Protein AF-A0A450UVU2-F1 (afdb_monomer_lite)

Structure (mmCIF, N/CA/C/O backbone):
data_AF-A0A450UVU2-F1
#
_entry.id   AF-A0A450UVU2-F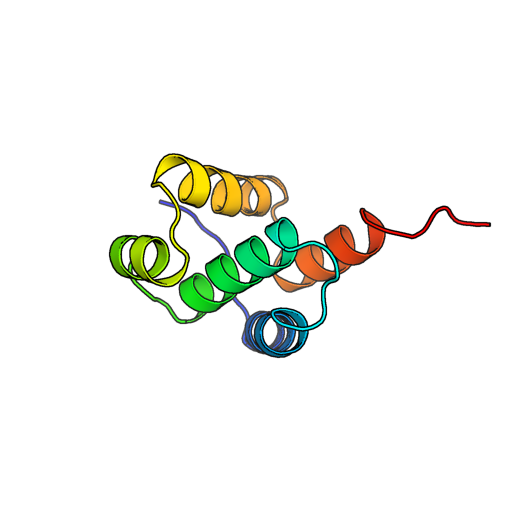1
#
loop_
_atom_site.group_PDB
_atom_site.id
_atom_site.type_symbol
_atom_site.label_atom_id
_atom_site.label_alt_id
_atom_site.label_comp_id
_atom_site.label_asym_id
_atom_site.label_entity_id
_atom_site.label_seq_id
_atom_site.pdbx_PDB_ins_code
_atom_site.Cartn_x
_atom_site.Cartn_y
_atom_site.Cartn_z
_atom_site.occupancy
_atom_site.B_iso_or_equiv
_atom_site.auth_seq_id
_atom_site.auth_comp_id
_atom_site.auth_asym_id
_atom_site.auth_atom_id
_atom_site.pdbx_PDB_model_num
ATOM 1 N N . MET A 1 1 ? -5.170 16.107 0.295 1.00 53.25 1 MET A N 1
ATOM 2 C CA . MET A 1 1 ? -5.393 15.530 -1.049 1.00 53.25 1 MET A CA 1
ATOM 3 C C . MET A 1 1 ? -4.023 15.175 -1.608 1.00 53.25 1 MET A C 1
ATOM 5 O O . MET A 1 1 ? -3.172 16.050 -1.637 1.00 53.25 1 MET A O 1
ATOM 9 N N . ILE A 1 2 ? -3.753 13.904 -1.898 1.00 63.78 2 ILE A N 1
ATOM 10 C CA . ILE A 1 2 ? -2.406 13.429 -2.253 1.00 63.78 2 ILE A CA 1
ATOM 11 C C . ILE A 1 2 ? -2.331 13.318 -3.781 1.00 63.78 2 ILE A C 1
ATOM 13 O O . ILE A 1 2 ? -3.223 12.720 -4.379 1.00 63.78 2 ILE A O 1
ATOM 17 N N . ARG A 1 3 ? -1.316 13.929 -4.403 1.00 65.19 3 ARG A N 1
ATOM 18 C CA . ARG A 1 3 ? -1.106 13.994 -5.859 1.00 65.19 3 ARG A CA 1
ATOM 19 C C . ARG A 1 3 ? -0.024 12.988 -6.260 1.00 65.19 3 ARG A C 1
ATOM 21 O O . ARG A 1 3 ? 1.084 13.375 -6.623 1.00 65.19 3 ARG A O 1
ATOM 28 N N . ILE A 1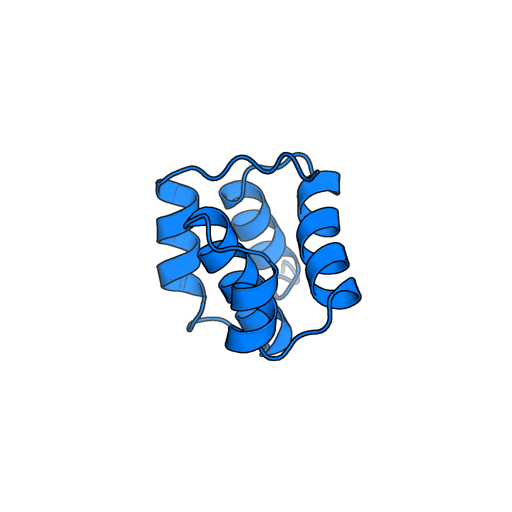 4 ? -0.339 11.700 -6.146 1.00 72.19 4 ILE A N 1
ATOM 29 C CA . ILE A 1 4 ? 0.519 10.630 -6.668 1.00 72.19 4 ILE A CA 1
ATOM 30 C C . ILE A 1 4 ? 0.044 10.306 -8.081 1.00 72.19 4 ILE A C 1
ATOM 32 O O . ILE A 1 4 ? -1.133 10.007 -8.280 1.00 72.19 4 ILE A O 1
ATOM 36 N N . ALA A 1 5 ? 0.958 10.360 -9.047 1.00 77.69 5 ALA A N 1
ATOM 37 C CA . ALA A 1 5 ? 0.701 9.882 -10.396 1.00 77.69 5 ALA A CA 1
ATOM 38 C C . ALA A 1 5 ? 0.858 8.355 -10.433 1.00 77.69 5 ALA A C 1
ATOM 40 O O . ALA A 1 5 ? 1.943 7.821 -10.181 1.00 77.69 5 ALA A O 1
ATOM 41 N N . PHE A 1 6 ? -0.234 7.660 -10.739 1.00 80.38 6 PHE A N 1
ATOM 42 C CA . PHE A 1 6 ? -0.239 6.222 -10.982 1.00 80.38 6 PHE A CA 1
ATOM 43 C C . PHE A 1 6 ? -0.239 5.993 -12.493 1.00 80.38 6 PHE A C 1
ATOM 45 O O . PHE A 1 6 ? -1.222 6.301 -13.162 1.00 80.38 6 PHE A O 1
ATOM 52 N N . THR A 1 7 ? 0.870 5.489 -13.034 1.00 83.38 7 THR A N 1
ATOM 53 C CA . THR A 1 7 ? 0.927 5.023 -14.427 1.00 83.38 7 THR A CA 1
ATOM 54 C C . THR A 1 7 ? 0.506 3.560 -14.498 1.00 83.38 7 THR A C 1
ATOM 56 O O . THR A 1 7 ? 0.577 2.841 -13.495 1.00 83.38 7 THR A O 1
ATOM 59 N N . ARG A 1 8 ? 0.080 3.102 -15.680 1.00 82.38 8 ARG A N 1
ATOM 60 C CA . ARG A 1 8 ? -0.340 1.710 -15.890 1.00 82.38 8 ARG A CA 1
ATOM 61 C C . ARG A 1 8 ? 0.791 0.740 -15.552 1.00 82.38 8 ARG A C 1
ATOM 63 O O . ARG A 1 8 ? 0.597 -0.180 -14.770 1.00 82.38 8 ARG A O 1
ATOM 70 N N . GLU A 1 9 ? 1.999 1.047 -16.010 1.00 81.81 9 GLU A N 1
ATOM 71 C CA . GLU A 1 9 ? 3.207 0.260 -15.760 1.00 81.81 9 GLU A CA 1
ATOM 72 C C . GLU A 1 9 ? 3.541 0.197 -14.263 1.00 81.81 9 GLU A C 1
ATOM 74 O O . GLU A 1 9 ? 3.996 -0.830 -13.761 1.00 81.81 9 GLU A O 1
ATOM 79 N N . GLY A 1 10 ? 3.300 1.292 -13.530 1.00 83.06 10 GLY A N 1
ATOM 80 C CA . GLY A 1 10 ? 3.486 1.344 -12.083 1.00 83.06 10 GLY A CA 1
ATOM 81 C C . GLY A 1 10 ? 2.489 0.460 -11.333 1.00 83.06 10 GLY A C 1
ATOM 82 O O . GLY A 1 10 ? 2.869 -0.204 -10.369 1.00 83.06 10 GLY A O 1
ATOM 83 N N . ILE A 1 11 ? 1.234 0.416 -11.787 1.00 85.12 11 ILE A N 1
ATOM 84 C CA . ILE A 1 11 ? 0.198 -0.465 -11.230 1.00 85.12 11 ILE A CA 1
ATOM 85 C C . ILE A 1 11 ? 0.539 -1.934 -11.521 1.00 85.12 11 ILE A C 1
ATOM 87 O O . ILE A 1 11 ? 0.538 -2.743 -10.595 1.00 85.12 11 ILE A O 1
ATOM 91 N N . ASP A 1 12 ? 0.935 -2.264 -12.751 1.00 86.12 12 ASP A N 1
ATOM 92 C CA . ASP A 1 12 ? 1.311 -3.629 -13.149 1.00 86.12 12 ASP A CA 1
ATOM 93 C C . ASP A 1 12 ? 2.576 -4.118 -12.417 1.00 86.12 12 ASP A C 1
ATOM 95 O O . ASP A 1 12 ? 2.750 -5.302 -12.111 1.00 86.12 12 ASP A O 1
ATOM 99 N N . ALA A 1 13 ? 3.508 -3.210 -12.114 1.00 83.88 13 ALA A N 1
ATOM 100 C CA . ALA A 1 13 ? 4.665 -3.517 -11.281 1.00 83.88 13 ALA A CA 1
ATOM 101 C C . ALA A 1 13 ? 4.265 -3.760 -9.815 1.00 83.88 13 ALA A C 1
ATOM 103 O O . ALA A 1 13 ? 4.765 -4.701 -9.196 1.00 83.88 13 ALA A O 1
ATOM 104 N N . LEU A 1 14 ? 3.348 -2.960 -9.260 1.00 84.81 14 LEU A N 1
ATOM 105 C CA . LEU A 1 14 ? 2.814 -3.181 -7.913 1.00 84.81 14 LEU A CA 1
ATOM 106 C C . LEU A 1 14 ? 2.083 -4.523 -7.801 1.00 84.81 14 LEU A C 1
ATOM 108 O O . LEU A 1 14 ? 2.293 -5.238 -6.822 1.00 84.81 14 LEU A O 1
ATOM 112 N N . GLU A 1 15 ? 1.291 -4.885 -8.810 1.00 86.62 15 GLU A N 1
ATOM 113 C CA . GLU A 1 15 ? 0.568 -6.156 -8.868 1.00 86.62 15 GLU A CA 1
ATOM 114 C C . GLU A 1 15 ? 1.503 -7.364 -8.793 1.00 86.62 15 GLU A C 1
ATOM 116 O O . GLU A 1 15 ? 1.259 -8.297 -8.026 1.00 86.62 15 GLU A O 1
ATOM 121 N N . ARG A 1 16 ? 2.593 -7.344 -9.566 1.00 84.31 16 ARG A N 1
ATOM 122 C CA . ARG A 1 16 ? 3.585 -8.428 -9.556 1.00 84.31 16 ARG A CA 1
ATOM 123 C C . ARG A 1 16 ? 4.345 -8.494 -8.240 1.00 84.31 16 ARG A C 1
ATOM 125 O O . ARG A 1 16 ? 4.716 -9.567 -7.778 1.00 84.31 16 ARG A O 1
ATOM 132 N N . GLU A 1 17 ? 4.613 -7.346 -7.633 1.00 79.94 17 GLU A N 1
ATOM 133 C CA . GLU A 1 17 ? 5.515 -7.276 -6.492 1.00 79.94 17 GLU A CA 1
ATOM 134 C C . GLU A 1 17 ? 4.827 -7.383 -5.125 1.00 79.94 17 GLU A C 1
ATOM 136 O O . GLU A 1 17 ? 5.521 -7.619 -4.132 1.00 79.94 17 GLU A O 1
ATOM 141 N N . ARG A 1 18 ? 3.497 -7.224 -5.035 1.00 80.44 18 ARG A N 1
ATOM 142 C CA . ARG A 1 18 ? 2.753 -7.290 -3.759 1.00 80.44 18 ARG A CA 1
ATOM 143 C C . ARG A 1 18 ? 2.965 -8.608 -3.005 1.00 80.44 18 ARG A C 1
ATOM 145 O O . ARG A 1 18 ? 2.997 -8.599 -1.778 1.00 80.44 18 ARG A O 1
ATOM 152 N N . TYR A 1 19 ? 3.215 -9.702 -3.727 1.00 79.12 19 TYR A N 1
ATOM 153 C CA . TYR A 1 19 ? 3.439 -11.034 -3.152 1.00 79.12 19 TYR A CA 1
ATOM 154 C C . TYR A 1 19 ? 4.919 -11.436 -3.042 1.00 79.12 19 TYR A C 1
ATOM 156 O O . TYR A 1 19 ? 5.257 -12.339 -2.283 1.00 79.12 19 TYR A O 1
ATOM 164 N N . ASN A 1 20 ? 5.825 -10.742 -3.736 1.00 78.00 20 ASN A N 1
ATOM 165 C CA . ASN A 1 20 ? 7.219 -11.182 -3.893 1.00 78.00 20 ASN A CA 1
ATOM 166 C C . ASN A 1 20 ? 8.189 -10.616 -2.843 1.00 78.00 20 ASN A C 1
ATOM 168 O O . ASN A 1 20 ? 9.388 -10.892 -2.884 1.00 78.00 20 ASN A O 1
ATOM 172 N N . HIS A 1 21 ? 7.710 -9.806 -1.897 1.00 71.12 21 HIS A N 1
ATOM 173 C CA . HIS A 1 21 ? 8.586 -9.134 -0.940 1.00 71.12 21 HIS A CA 1
ATOM 174 C C . HIS A 1 21 ? 8.686 -9.892 0.392 1.00 71.12 21 HIS A C 1
ATOM 176 O O . HIS A 1 21 ? 7.669 -10.197 0.995 1.00 71.12 21 HIS A O 1
ATOM 182 N N . ARG A 1 22 ? 9.896 -10.152 0.909 1.00 76.19 22 ARG A N 1
ATOM 183 C CA . ARG A 1 22 ? 10.086 -10.914 2.169 1.00 76.19 22 ARG A CA 1
ATOM 184 C C . ARG A 1 22 ? 9.553 -10.205 3.420 1.00 76.19 22 ARG A C 1
ATOM 186 O O . ARG A 1 22 ? 9.242 -10.860 4.407 1.00 76.19 22 ARG A O 1
ATOM 193 N N . ASN A 1 23 ? 9.485 -8.873 3.408 1.00 81.38 23 ASN A N 1
ATOM 194 C CA . ASN A 1 23 ? 9.038 -8.095 4.562 1.00 81.38 23 ASN A CA 1
ATOM 195 C C . ASN A 1 23 ? 7.519 -7.823 4.495 1.00 81.38 23 ASN A C 1
ATOM 197 O O . ASN A 1 23 ? 7.085 -7.078 3.608 1.00 81.38 23 ASN A O 1
ATOM 201 N N . PRO A 1 24 ? 6.719 -8.315 5.461 1.00 82.88 24 PRO A N 1
ATOM 202 C CA . PRO A 1 24 ? 5.262 -8.162 5.451 1.00 82.88 24 PRO A CA 1
ATOM 203 C C . PRO A 1 24 ? 4.805 -6.696 5.509 1.00 82.88 24 PRO A C 1
ATOM 205 O O . PRO A 1 24 ? 3.755 -6.346 4.972 1.00 82.88 24 PRO A O 1
ATOM 208 N N . LYS A 1 25 ? 5.599 -5.790 6.102 1.00 83.00 25 LYS A N 1
ATOM 209 C CA . LYS A 1 25 ? 5.280 -4.350 6.115 1.00 83.00 25 LYS A CA 1
ATOM 210 C C . LYS A 1 25 ? 5.411 -3.723 4.729 1.00 83.00 25 LYS A C 1
ATOM 212 O O . LYS A 1 25 ? 4.627 -2.844 4.379 1.00 83.00 25 LYS A O 1
ATOM 217 N N . ALA A 1 26 ? 6.396 -4.156 3.947 1.00 80.88 26 ALA A N 1
ATOM 218 C CA . ALA A 1 26 ? 6.597 -3.660 2.591 1.00 80.88 26 ALA A CA 1
ATOM 219 C C . ALA A 1 26 ? 5.623 -4.310 1.595 1.00 80.88 26 ALA A C 1
ATOM 221 O O . ALA A 1 26 ? 5.138 -3.604 0.716 1.00 80.88 26 ALA A O 1
ATOM 222 N N . GLN A 1 27 ? 5.232 -5.578 1.791 1.00 85.00 27 GLN A N 1
ATOM 223 C CA . GLN A 1 27 ? 4.093 -6.174 1.072 1.00 85.00 27 GLN A CA 1
ATOM 224 C C . GLN A 1 27 ? 2.815 -5.354 1.291 1.00 85.00 27 GLN A C 1
ATOM 226 O O . GLN A 1 27 ? 2.216 -4.866 0.337 1.00 85.00 27 GLN A O 1
ATOM 231 N N . ARG A 1 28 ? 2.453 -5.097 2.558 1.00 88.19 28 ARG A N 1
ATOM 232 C CA . ARG A 1 28 ? 1.255 -4.318 2.903 1.00 88.19 28 ARG A CA 1
ATOM 233 C C . ARG A 1 28 ? 1.298 -2.898 2.343 1.00 88.19 28 ARG A C 1
ATOM 235 O O . ARG A 1 28 ? 0.280 -2.379 1.900 1.00 88.19 28 ARG A O 1
ATOM 242 N N . ARG A 1 29 ? 2.473 -2.258 2.336 1.00 86.56 29 ARG A N 1
ATOM 243 C CA . ARG A 1 29 ? 2.638 -0.952 1.687 1.00 86.56 29 ARG A CA 1
ATOM 244 C C . ARG A 1 29 ? 2.353 -1.045 0.187 1.00 86.56 29 ARG A C 1
ATOM 246 O O . ARG A 1 29 ? 1.615 -0.205 -0.306 1.00 86.56 29 ARG A O 1
ATOM 253 N N . ARG A 1 30 ? 2.901 -2.035 -0.524 1.00 86.44 30 ARG A N 1
ATOM 254 C CA . ARG A 1 30 ? 2.652 -2.214 -1.967 1.00 86.44 30 ARG A CA 1
ATOM 255 C C . ARG A 1 30 ? 1.178 -2.462 -2.260 1.00 86.44 30 ARG A C 1
ATOM 257 O O . ARG A 1 30 ? 0.650 -1.829 -3.165 1.00 86.44 30 ARG A O 1
ATOM 264 N N . GLU A 1 31 ? 0.512 -3.267 -1.440 1.00 89.94 31 GLU A N 1
ATOM 265 C CA . GLU A 1 31 ? -0.930 -3.509 -1.552 1.00 89.94 31 GLU A CA 1
ATOM 266 C C . GLU A 1 31 ? -1.736 -2.208 -1.437 1.00 89.94 31 GLU A C 1
ATOM 268 O O . GLU A 1 31 ? -2.563 -1.892 -2.288 1.00 89.94 31 GLU A O 1
ATOM 273 N N . VAL A 1 32 ? -1.424 -1.376 -0.439 1.00 90.88 32 VAL A N 1
ATOM 274 C CA . VAL A 1 32 ? -2.069 -0.065 -0.259 1.00 90.88 32 VAL A CA 1
ATOM 275 C C . VAL A 1 32 ? -1.907 0.828 -1.491 1.00 90.88 32 VAL A C 1
ATOM 277 O O . VAL A 1 32 ? -2.845 1.526 -1.870 1.00 90.88 32 VAL A O 1
ATOM 280 N N . LEU A 1 33 ? -0.729 0.825 -2.116 1.00 88.19 33 LEU A N 1
ATOM 281 C CA . LEU A 1 33 ? -0.472 1.624 -3.316 1.00 88.19 33 LEU A CA 1
ATOM 282 C C . LEU A 1 33 ? -1.165 1.071 -4.542 1.00 88.19 33 LEU A C 1
ATOM 284 O O . LEU A 1 33 ? -1.660 1.854 -5.345 1.00 88.19 33 LEU A O 1
ATOM 288 N N . TYR A 1 34 ? -1.218 -0.249 -4.663 1.00 89.62 34 TYR A N 1
ATOM 289 C CA . TYR A 1 34 ? -1.917 -0.920 -5.743 1.00 89.62 34 TYR A CA 1
ATOM 290 C C . TYR A 1 34 ? -3.399 -0.555 -5.706 1.00 89.62 34 TYR A C 1
ATOM 292 O O . TYR A 1 34 ? -3.914 0.025 -6.660 1.00 89.62 34 TYR A O 1
ATOM 300 N N . LEU A 1 35 ? -4.051 -0.749 -4.556 1.00 90.88 35 LEU A N 1
ATOM 301 C CA . LEU A 1 35 ? -5.458 -0.395 -4.372 1.00 90.88 35 LEU A CA 1
ATOM 302 C C . LEU A 1 35 ? -5.701 1.106 -4.574 1.00 90.88 35 LEU A C 1
ATOM 304 O O . LEU A 1 35 ? -6.713 1.502 -5.154 1.00 90.88 35 LEU A O 1
ATOM 308 N N . LYS A 1 36 ? -4.758 1.959 -4.149 1.00 89.88 36 LYS A N 1
ATOM 309 C CA . LYS A 1 36 ? -4.870 3.401 -4.381 1.00 89.88 36 LYS A CA 1
ATOM 310 C C . LYS A 1 36 ? -4.770 3.765 -5.863 1.00 89.88 36 LYS A C 1
ATOM 312 O O . LYS A 1 36 ? -5.527 4.625 -6.307 1.00 89.88 36 LYS A O 1
ATOM 317 N N . GLY A 1 37 ? -3.882 3.108 -6.607 1.00 85.81 37 GLY A N 1
ATOM 318 C CA . GLY A 1 37 ? -3.731 3.271 -8.053 1.00 85.81 37 GLY A CA 1
ATOM 319 C C . GLY A 1 37 ? -4.925 2.755 -8.850 1.00 85.81 37 GLY A C 1
ATOM 320 O O . GLY A 1 37 ? -5.274 3.350 -9.862 1.00 85.81 37 GLY A O 1
ATOM 321 N N . LEU A 1 38 ? -5.617 1.731 -8.341 1.00 88.38 38 LEU A N 1
ATOM 322 C CA . LEU A 1 38 ? -6.908 1.274 -8.866 1.00 88.38 38 LEU A CA 1
ATOM 323 C C . LEU A 1 38 ? -8.075 2.231 -8.561 1.00 88.38 38 LEU A C 1
ATOM 325 O O . LEU A 1 38 ? -9.199 1.985 -8.989 1.00 88.38 38 LEU A O 1
ATOM 329 N N . GLY A 1 39 ? -7.838 3.314 -7.814 1.00 88.62 39 GLY A N 1
ATOM 330 C CA . GLY A 1 39 ? -8.864 4.299 -7.479 1.00 88.62 39 GLY A CA 1
ATOM 331 C C . GLY A 1 39 ? -9.749 3.917 -6.291 1.00 88.62 39 GLY A C 1
ATOM 332 O O . GLY A 1 39 ? -10.767 4.570 -6.065 1.00 88.62 39 GLY A O 1
ATOM 333 N N . GLN A 1 40 ? -9.375 2.906 -5.498 1.00 90.81 40 GLN A N 1
ATOM 334 C CA . GLN A 1 40 ? -10.171 2.508 -4.337 1.00 90.81 40 GLN A CA 1
ATOM 335 C C . GLN A 1 40 ? -10.259 3.634 -3.284 1.00 90.81 40 GLN A C 1
ATOM 337 O O . GLN A 1 40 ? -9.287 4.374 -3.045 1.00 90.81 40 GLN A O 1
ATOM 342 N N . PRO A 1 41 ? -11.415 3.780 -2.610 1.00 91.44 41 PRO A N 1
ATOM 343 C CA . PRO A 1 41 ? -11.583 4.760 -1.552 1.00 91.44 41 PRO A CA 1
ATOM 344 C C . PRO A 1 41 ? -10.742 4.387 -0.327 1.00 91.44 41 PRO A C 1
ATOM 346 O O . PRO A 1 41 ? -10.593 3.223 0.036 1.00 91.44 41 PRO A O 1
ATOM 349 N N . ASN A 1 42 ? -10.231 5.401 0.377 1.00 91.44 42 ASN A N 1
ATOM 350 C CA . ASN A 1 42 ? -9.355 5.205 1.538 1.00 91.44 42 ASN A CA 1
ATOM 351 C C . ASN A 1 42 ? -9.984 4.322 2.631 1.00 91.44 42 ASN A C 1
ATOM 353 O O . ASN A 1 42 ? -9.254 3.641 3.343 1.00 91.44 42 ASN A O 1
ATOM 357 N N . ASN A 1 43 ? -11.311 4.345 2.790 1.00 91.62 43 ASN A N 1
ATOM 358 C CA . ASN A 1 43 ? -12.007 3.493 3.759 1.00 91.62 43 ASN A CA 1
ATOM 359 C C . ASN A 1 43 ? -11.893 2.010 3.395 1.00 91.62 43 ASN A C 1
ATOM 361 O O . ASN A 1 43 ? -11.422 1.234 4.219 1.00 91.62 43 ASN A O 1
ATOM 365 N N . GLN A 1 44 ? -12.170 1.661 2.140 1.00 93.56 44 GLN A N 1
ATOM 366 C CA . GLN A 1 44 ? -12.055 0.289 1.647 1.00 93.56 44 GLN A CA 1
ATOM 367 C C . GLN A 1 44 ? -10.609 -0.221 1.683 1.00 93.56 44 GLN A C 1
ATOM 369 O O . GLN A 1 44 ? -10.366 -1.368 2.046 1.00 93.56 44 GLN A O 1
ATOM 374 N N . ILE A 1 45 ? -9.627 0.643 1.396 1.00 92.81 45 ILE A N 1
ATOM 375 C CA . ILE A 1 45 ? -8.202 0.291 1.511 1.00 92.81 45 ILE A CA 1
ATOM 376 C C . ILE A 1 45 ? -7.825 -0.025 2.965 1.00 92.81 45 ILE A C 1
ATOM 378 O O . ILE A 1 45 ? -7.097 -0.983 3.218 1.00 92.81 45 ILE A O 1
ATOM 382 N N . LYS A 1 46 ? -8.297 0.770 3.936 1.00 93.88 46 LYS A N 1
ATOM 383 C CA . LYS A 1 46 ? -8.029 0.523 5.364 1.00 93.88 46 LYS A CA 1
ATOM 384 C C . LYS A 1 46 ? -8.591 -0.820 5.816 1.00 93.88 46 LYS A C 1
ATOM 386 O O . LYS A 1 46 ? -7.888 -1.543 6.515 1.00 93.88 46 LYS A O 1
ATOM 391 N N . GLU A 1 47 ? -9.820 -1.127 5.412 1.00 93.38 47 GLU A N 1
ATOM 392 C CA . GLU A 1 47 ? -10.498 -2.386 5.730 1.00 93.38 47 GLU A CA 1
ATOM 393 C C . GLU A 1 47 ? -9.774 -3.574 5.092 1.00 93.38 47 GLU A C 1
ATOM 395 O O . GLU A 1 47 ? -9.375 -4.495 5.799 1.00 93.38 47 GLU A O 1
ATOM 400 N N . SER A 1 48 ? -9.491 -3.495 3.789 1.00 91.00 48 SER A N 1
ATOM 401 C CA . SER A 1 48 ? -8.822 -4.566 3.035 1.00 91.00 48 SER A CA 1
ATOM 402 C C . SER A 1 48 ? -7.412 -4.861 3.558 1.00 91.00 48 SER A C 1
ATOM 404 O O . SER A 1 48 ? -7.001 -6.014 3.649 1.00 91.00 48 SER A O 1
ATOM 406 N N . CYS A 1 49 ? -6.661 -3.822 3.937 1.00 89.56 49 CYS A N 1
ATOM 407 C CA . CYS A 1 49 ? -5.281 -3.958 4.411 1.00 89.56 49 CYS A CA 1
ATOM 408 C C . CYS A 1 49 ? -5.152 -4.071 5.941 1.00 89.56 49 CYS A C 1
ATOM 410 O O . CYS A 1 49 ? -4.028 -4.208 6.440 1.00 89.56 49 CYS A O 1
ATOM 412 N N . GLY A 1 50 ? -6.250 -3.953 6.697 1.00 92.44 50 GLY A N 1
ATOM 413 C CA . GLY A 1 50 ? -6.241 -3.933 8.162 1.00 92.44 50 GLY A CA 1
ATOM 414 C C . GLY A 1 50 ? -5.336 -2.840 8.746 1.00 92.44 50 GLY A C 1
ATOM 415 O O . GLY A 1 50 ? -4.506 -3.116 9.617 1.00 92.44 50 GLY A O 1
ATOM 416 N N . ILE A 1 51 ? -5.420 -1.611 8.224 1.00 91.94 51 ILE A N 1
ATOM 417 C CA . ILE A 1 51 ? -4.584 -0.478 8.662 1.00 91.94 51 ILE A CA 1
ATOM 418 C C . ILE A 1 51 ? -5.402 0.715 9.145 1.00 91.94 51 ILE A C 1
ATOM 420 O O . ILE A 1 51 ? -6.520 0.966 8.702 1.00 91.94 51 ILE A O 1
ATOM 424 N N . SER A 1 52 ? -4.795 1.513 10.022 1.00 92.44 52 SER A N 1
ATOM 425 C CA . SER A 1 52 ? -5.387 2.761 10.494 1.00 92.44 52 SER A CA 1
ATOM 426 C C . SER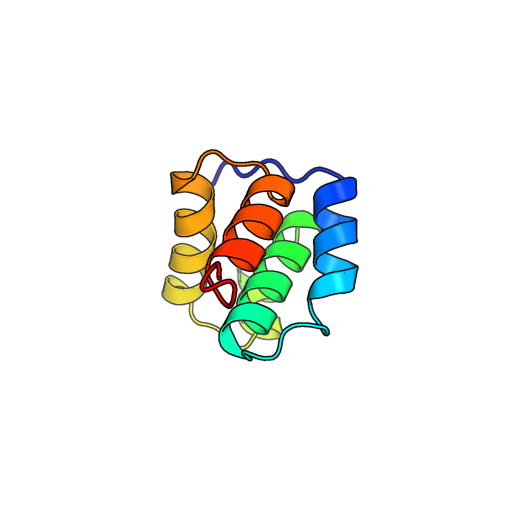 A 1 52 ? -5.234 3.895 9.470 1.00 92.44 52 SER A C 1
ATOM 428 O O . SER A 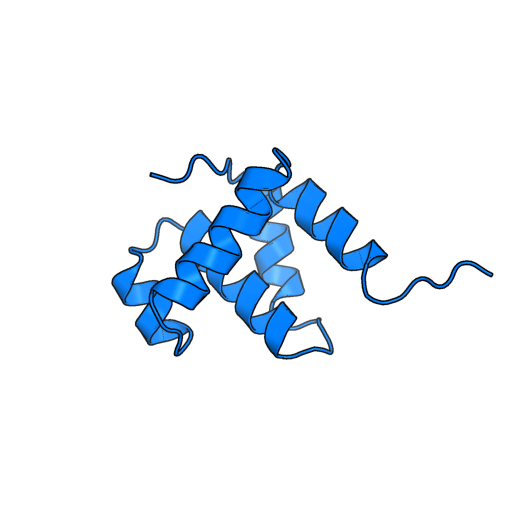1 52 ? -4.374 3.868 8.582 1.00 92.44 52 SER A O 1
ATOM 430 N N . GLY A 1 53 ? -6.051 4.942 9.620 1.00 89.94 53 GLY A N 1
ATOM 431 C CA . GLY A 1 53 ? -5.946 6.167 8.818 1.00 89.94 53 GLY A CA 1
ATOM 432 C C . GLY A 1 53 ? -4.556 6.819 8.851 1.00 89.94 53 GLY A C 1
ATOM 433 O O . GLY A 1 53 ? -4.028 7.122 7.780 1.00 89.94 53 GLY A O 1
ATOM 434 N N . PRO A 1 54 ? -3.916 6.981 10.026 1.00 91.19 54 PRO A N 1
ATOM 435 C CA . PRO A 1 54 ? -2.549 7.496 10.118 1.00 91.19 54 PRO A CA 1
ATOM 436 C C . PRO A 1 54 ? -1.521 6.640 9.373 1.00 91.19 54 PRO A C 1
ATOM 438 O O . PRO A 1 54 ? -0.629 7.179 8.719 1.00 91.19 54 PRO A O 1
ATOM 441 N N . THR A 1 55 ? -1.652 5.310 9.412 1.00 89.62 55 THR A N 1
ATOM 442 C CA . THR A 1 55 ? -0.761 4.411 8.664 1.00 89.62 55 THR A CA 1
ATOM 443 C C . THR A 1 55 ? -0.928 4.585 7.157 1.00 89.62 55 THR A C 1
ATOM 445 O O . THR A 1 55 ? 0.071 4.706 6.445 1.00 89.62 55 THR A O 1
ATOM 448 N N . LEU A 1 56 ? -2.173 4.665 6.675 1.00 89.94 56 LEU A N 1
ATOM 449 C CA . LEU A 1 56 ? -2.471 4.941 5.270 1.00 89.94 56 LEU A CA 1
ATOM 450 C C . LEU A 1 56 ? -1.875 6.288 4.832 1.00 89.94 56 LEU A C 1
ATOM 452 O O . LEU A 1 56 ? -1.174 6.356 3.823 1.00 89.94 56 LEU A O 1
ATOM 456 N N . ALA A 1 57 ? -2.099 7.346 5.616 1.00 88.56 57 ALA A N 1
ATOM 457 C CA . ALA A 1 57 ? -1.542 8.668 5.350 1.00 88.56 57 ALA A CA 1
ATOM 458 C C . ALA A 1 57 ? -0.007 8.639 5.314 1.00 88.56 57 ALA A C 1
ATOM 460 O O . ALA A 1 57 ? 0.591 9.151 4.374 1.00 88.56 57 ALA A O 1
ATOM 461 N N . GLY A 1 58 ? 0.641 7.973 6.274 1.00 87.56 58 GLY A N 1
ATOM 462 C CA . GLY A 1 58 ? 2.098 7.845 6.317 1.00 87.56 58 GLY A CA 1
ATOM 463 C C . GLY A 1 58 ? 2.684 7.130 5.096 1.00 87.56 58 GLY A C 1
ATOM 464 O O . GLY A 1 58 ? 3.741 7.524 4.600 1.00 87.56 58 GLY A O 1
ATOM 465 N N . TYR A 1 59 ? 2.006 6.102 4.577 1.00 86.12 59 TYR A N 1
ATOM 466 C CA . TYR A 1 59 ? 2.441 5.409 3.360 1.00 86.12 59 TYR A CA 1
ATOM 467 C C . TYR A 1 59 ? 2.340 6.303 2.129 1.00 86.12 59 TYR A C 1
ATOM 469 O O . TYR A 1 59 ? 3.300 6.394 1.366 1.00 86.12 59 TYR A O 1
ATOM 477 N N . LEU A 1 60 ? 1.215 6.996 1.963 1.00 83.94 60 LEU A N 1
ATOM 478 C CA . LEU A 1 60 ? 0.993 7.865 0.813 1.00 83.94 60 LEU A CA 1
ATOM 479 C C . LEU A 1 60 ? 1.887 9.119 0.861 1.00 83.94 60 LEU A C 1
ATOM 481 O O . LEU A 1 60 ? 2.491 9.483 -0.146 1.00 83.94 60 LEU A O 1
ATOM 485 N N . THR A 1 61 ? 2.065 9.738 2.031 1.00 83.75 61 THR A N 1
ATOM 486 C CA . THR A 1 61 ? 2.954 10.901 2.208 1.00 83.75 61 THR A CA 1
ATOM 487 C C . THR A 1 61 ? 4.410 10.560 1.905 1.00 83.75 61 THR A C 1
ATOM 489 O O . THR A 1 61 ? 5.106 11.360 1.290 1.00 83.75 61 THR A O 1
ATOM 492 N N . ARG A 1 62 ? 4.884 9.360 2.272 1.00 77.19 62 ARG A N 1
ATOM 493 C CA . ARG A 1 62 ? 6.261 8.927 1.977 1.00 77.19 62 ARG A CA 1
ATOM 494 C C . ARG A 1 62 ? 6.561 8.887 0.475 1.00 77.19 62 ARG A C 1
ATOM 496 O O . ARG A 1 62 ? 7.708 9.056 0.076 1.00 77.19 62 ARG A O 1
ATOM 503 N N . ILE A 1 63 ? 5.541 8.654 -0.337 1.00 74.25 63 ILE A N 1
ATOM 504 C CA . ILE A 1 63 ? 5.651 8.577 -1.796 1.00 74.25 63 ILE A CA 1
ATOM 505 C C . ILE A 1 63 ? 5.528 9.962 -2.396 1.00 74.25 63 ILE A C 1
ATOM 507 O O . ILE A 1 63 ? 6.351 10.333 -3.223 1.00 74.25 63 ILE A O 1
ATOM 511 N N . GLN A 1 64 ? 4.581 10.758 -1.895 1.00 71.00 64 GLN A N 1
ATOM 512 C CA . GLN A 1 64 ? 4.453 12.163 -2.268 1.00 71.00 64 GLN A CA 1
ATOM 513 C C . GLN A 1 64 ? 5.751 12.943 -2.021 1.00 71.00 64 GLN A C 1
ATOM 515 O O . GLN A 1 64 ? 6.173 13.699 -2.886 1.00 71.00 64 GLN A O 1
ATOM 520 N N . LEU A 1 65 ? 6.398 12.743 -0.865 1.00 60.12 65 LEU A N 1
ATOM 521 C CA . LEU A 1 65 ? 7.647 13.422 -0.498 1.00 60.12 65 LEU A CA 1
ATOM 522 C C . LEU A 1 65 ? 8.793 13.098 -1.462 1.00 60.12 65 LEU A C 1
ATOM 524 O O . LEU A 1 65 ? 9.719 13.887 -1.607 1.00 60.12 65 LEU A O 1
ATOM 528 N N . ARG A 1 66 ? 8.739 11.937 -2.120 1.00 59.72 66 ARG A N 1
ATOM 529 C CA . ARG A 1 66 ? 9.762 11.529 -3.080 1.00 59.72 66 ARG A CA 1
ATOM 530 C C . ARG A 1 66 ? 9.533 12.110 -4.479 1.00 59.72 66 ARG A C 1
ATOM 532 O O . ARG A 1 66 ? 10.397 11.883 -5.314 1.00 59.72 66 ARG A O 1
ATOM 539 N N . SER A 1 67 ? 8.418 12.820 -4.735 1.00 53.66 67 SER A N 1
ATOM 540 C CA . SER A 1 67 ? 7.980 13.336 -6.058 1.00 53.66 67 SER A CA 1
ATOM 541 C C . SER A 1 67 ? 8.111 12.333 -7.211 1.00 53.66 67 SER A C 1
ATOM 543 O O . SER A 1 67 ? 8.078 12.700 -8.380 1.00 53.66 67 SER A O 1
ATOM 545 N N . ALA A 1 68 ? 8.250 11.061 -6.865 1.00 59.12 68 ALA A N 1
ATOM 546 C CA . ALA A 1 68 ? 8.607 9.997 -7.764 1.00 59.12 68 ALA A CA 1
ATOM 547 C C . ALA A 1 68 ? 7.318 9.323 -8.208 1.00 59.12 68 ALA A C 1
ATOM 549 O O . ALA A 1 68 ? 6.396 9.100 -7.412 1.00 59.12 68 ALA A O 1
ATOM 550 N N . THR A 1 69 ? 7.267 8.968 -9.481 1.00 62.72 69 THR A N 1
ATOM 551 C CA . THR A 1 69 ? 6.276 8.022 -9.979 1.00 62.72 69 THR A CA 1
ATOM 552 C C . THR A 1 69 ? 6.322 6.748 -9.130 1.00 62.72 69 THR A C 1
ATOM 554 O O . THR A 1 69 ? 7.349 6.394 -8.542 1.00 62.72 69 THR A O 1
ATOM 557 N N . VAL A 1 70 ? 5.208 6.019 -9.050 1.00 65.38 70 VAL A N 1
ATOM 558 C CA . VAL A 1 70 ? 5.169 4.736 -8.324 1.00 65.38 70 VAL A CA 1
ATOM 559 C C . VAL A 1 70 ? 6.303 3.808 -8.767 1.00 65.38 70 VAL A C 1
ATOM 561 O O . VAL A 1 70 ? 6.899 3.129 -7.934 1.00 65.38 70 VAL A O 1
ATOM 564 N N . ASN A 1 71 ? 6.656 3.842 -10.053 1.00 62.12 71 ASN A N 1
ATOM 565 C CA . ASN A 1 71 ? 7.751 3.063 -10.613 1.00 62.12 71 ASN A CA 1
ATOM 566 C C . ASN A 1 71 ? 9.112 3.432 -9.988 1.00 62.12 71 ASN A C 1
ATOM 568 O O . ASN A 1 71 ? 9.848 2.558 -9.536 1.00 62.12 71 ASN A O 1
ATOM 572 N N . GLU A 1 72 ? 9.417 4.722 -9.846 1.00 62.03 72 GLU A N 1
ATOM 573 C CA . GLU A 1 72 ? 10.643 5.187 -9.184 1.00 62.03 72 GLU A CA 1
ATOM 574 C C . GLU A 1 72 ? 10.680 4.812 -7.698 1.00 62.03 72 GLU A C 1
ATOM 576 O O . GLU A 1 72 ? 11.731 4.438 -7.179 1.00 62.03 72 GLU A O 1
ATOM 581 N N . VAL A 1 73 ? 9.540 4.824 -7.000 1.00 63.06 73 VAL A N 1
ATOM 582 C CA . VAL A 1 73 ? 9.484 4.342 -5.611 1.00 63.06 73 VAL A CA 1
ATOM 583 C C . VAL A 1 73 ? 9.744 2.842 -5.529 1.00 63.06 73 VAL A C 1
ATOM 585 O O . VAL A 1 73 ? 10.467 2.413 -4.629 1.00 63.06 73 VAL A O 1
ATOM 588 N N . LEU A 1 74 ? 9.208 2.048 -6.458 1.00 65.38 74 LEU A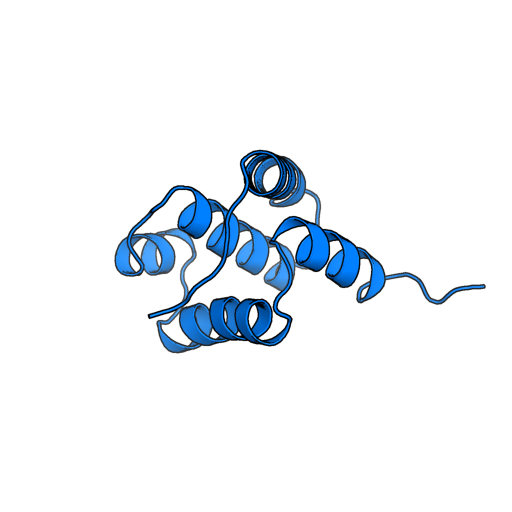 N 1
ATOM 589 C CA . LEU A 1 74 ? 9.480 0.613 -6.516 1.00 65.38 74 LEU A CA 1
ATOM 590 C C . LEU A 1 74 ? 10.967 0.329 -6.760 1.00 65.38 74 LEU A C 1
ATOM 592 O O . LEU A 1 74 ? 11.534 -0.545 -6.099 1.00 65.38 74 LEU A O 1
ATOM 596 N N . VAL A 1 75 ? 11.606 1.096 -7.648 1.00 60.22 75 VAL A N 1
ATOM 597 C CA . VAL A 1 75 ? 13.051 1.026 -7.918 1.00 60.22 75 VAL A CA 1
ATOM 598 C C . VAL A 1 75 ? 13.862 1.429 -6.678 1.00 60.22 75 VAL A C 1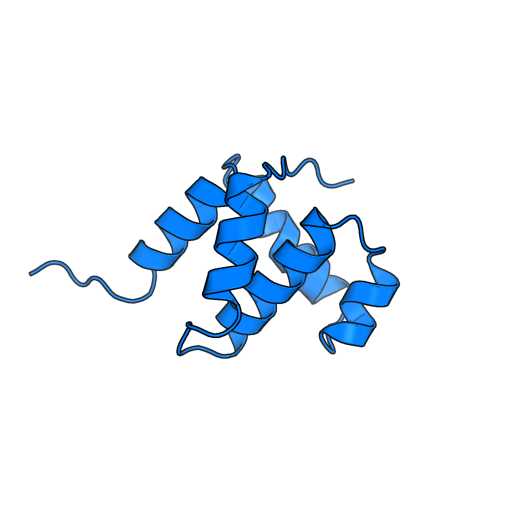
ATOM 600 O O . VAL A 1 75 ? 14.761 0.703 -6.256 1.00 60.22 75 VAL A O 1
ATOM 603 N N . LEU A 1 76 ? 13.509 2.535 -6.018 1.00 56.53 76 LEU A N 1
ATOM 604 C CA . LEU A 1 76 ? 14.206 3.020 -4.823 1.00 56.53 76 LEU A CA 1
ATOM 605 C C . LEU A 1 76 ? 14.007 2.111 -3.599 1.00 56.53 76 LEU A C 1
ATOM 607 O O . LEU A 1 76 ? 14.919 1.977 -2.780 1.00 56.53 76 LEU A O 1
ATOM 611 N N . GLU A 1 77 ? 12.841 1.477 -3.441 1.00 62.09 77 GLU A N 1
ATOM 612 C CA . GLU A 1 77 ? 12.603 0.511 -2.363 1.00 62.09 77 GLU A CA 1
ATOM 613 C C . GLU A 1 77 ? 13.335 -0.816 -2.599 1.00 62.09 77 GLU A C 1
ATOM 615 O O . GLU A 1 77 ? 13.836 -1.380 -1.626 1.00 62.09 77 GLU A O 1
ATOM 620 N N . LYS A 1 78 ? 13.484 -1.286 -3.850 1.00 57.19 78 LYS A N 1
ATOM 621 C CA . LYS A 1 78 ? 14.376 -2.423 -4.162 1.00 57.19 78 LYS A CA 1
ATOM 622 C C . LYS A 1 78 ? 15.815 -2.141 -3.713 1.00 57.19 78 LYS A C 1
ATOM 624 O O . LYS A 1 78 ? 16.453 -3.012 -3.130 1.00 57.19 78 LYS A O 1
ATOM 629 N N . ASN A 1 79 ? 16.273 -0.900 -3.867 1.00 51.16 79 ASN A N 1
ATOM 630 C CA . ASN A 1 79 ? 17.622 -0.483 -3.473 1.00 51.16 79 ASN A CA 1
ATOM 631 C C . ASN A 1 79 ? 17.773 -0.238 -1.958 1.00 51.16 79 ASN A C 1
ATOM 633 O O . ASN A 1 79 ? 18.881 -0.297 -1.435 1.00 51.16 79 ASN A O 1
ATOM 637 N N . SER A 1 80 ? 16.674 0.018 -1.234 1.00 49.56 80 SER A N 1
ATOM 638 C CA . SER A 1 80 ? 16.704 0.369 0.199 1.00 49.56 80 SER A CA 1
ATOM 639 C C . SER A 1 80 ? 16.654 -0.839 1.149 1.00 49.56 80 SER A C 1
ATOM 641 O O . SER A 1 80 ? 16.953 -0.679 2.329 1.00 49.56 80 SER A O 1
ATOM 643 N N . TRP A 1 81 ? 16.275 -2.035 0.674 1.00 46.59 81 TRP A N 1
ATOM 644 C CA . TRP A 1 81 ? 16.079 -3.224 1.527 1.00 46.59 81 TRP A CA 1
ATOM 645 C C . TRP A 1 81 ? 17.018 -4.404 1.236 1.00 46.59 81 TRP A C 1
ATOM 647 O O . TRP A 1 81 ? 16.796 -5.486 1.777 1.00 46.59 81 TRP A O 1
ATOM 657 N N . GLY A 1 82 ? 18.076 -4.234 0.433 1.00 42.59 82 GLY A N 1
ATOM 658 C CA . GLY A 1 82 ? 19.013 -5.344 0.233 1.00 42.59 82 GLY A CA 1
ATOM 659 C C . GLY A 1 82 ? 20.014 -5.258 -0.909 1.00 42.59 82 GLY A C 1
ATOM 660 O O . GLY A 1 82 ? 20.252 -6.275 -1.546 1.00 42.59 82 GLY A O 1
ATOM 661 N N . VAL A 1 83 ? 20.666 -4.117 -1.127 1.00 40.34 83 VAL A N 1
ATOM 662 C CA . VAL A 1 83 ? 22.015 -4.145 -1.710 1.00 40.34 83 VAL A CA 1
ATOM 663 C C . VAL A 1 83 ? 22.929 -3.347 -0.787 1.00 40.34 83 VAL A C 1
ATOM 665 O O . VAL A 1 83 ? 23.143 -2.153 -0.973 1.00 40.34 83 VAL A O 1
ATOM 668 N N . ARG A 1 84 ? 23.500 -4.017 0.226 1.00 37.56 84 ARG A N 1
ATOM 669 C CA . ARG A 1 84 ? 24.904 -3.720 0.533 1.00 37.56 84 ARG A CA 1
ATOM 670 C C . ARG A 1 84 ? 25.623 -4.012 -0.782 1.00 37.56 84 ARG A C 1
ATOM 672 O O . ARG A 1 84 ? 25.647 -5.171 -1.193 1.00 37.56 84 ARG A O 1
ATOM 679 N N . LYS A 1 85 ? 26.061 -2.970 -1.497 1.00 30.47 85 LYS A N 1
ATOM 680 C CA . LYS A 1 85 ? 26.972 -3.169 -2.629 1.00 30.47 85 LYS A CA 1
ATOM 681 C C . LYS A 1 85 ? 28.171 -3.981 -2.109 1.00 30.47 85 LYS A C 1
ATOM 683 O O . LYS A 1 85 ? 28.554 -3.735 -0.960 1.00 30.47 85 LYS A O 1
ATOM 688 N N . PRO A 1 86 ? 28.714 -4.938 -2.880 1.00 42.09 86 PRO A N 1
ATOM 689 C CA . PRO A 1 86 ? 30.084 -5.365 -2.635 1.00 42.09 86 PRO A CA 1
ATOM 690 C C . PRO A 1 86 ? 31.031 -4.162 -2.730 1.00 42.09 86 PRO A C 1
ATOM 692 O O . PRO A 1 86 ? 30.723 -3.224 -3.509 1.00 42.09 86 PRO A O 1
#

pLDDT: mean 76.68, std 15.67, range [30.47, 93.88]

Sequence (86 aa):
MIRIAFTREGIDALERERYNHRNPKAQRRREVLYLKGLGQPNNQIKESCGISGPTLAGYLTRIQLRSATVNEVLVLEKNSWGVRKP

Radius of gyration: 12.5 Å; chains: 1; bounding box: 42×27×26 Å

Foldseek 3Di:
DFDADADPVLLVVLVVCLPVDPDPLVSLLSQLVNCVSVVHDPVVNCVVSVHDPVSSVVSRVVRSVVVDHSVVVVVVVVVVPDDPDD

Organism: NCBI:txid2126337

Secondary structure (DSSP, 8-state):
-------HHHHHHHHHHTTT-S-HHHHHHHHHHHHHHTT--HHHHHHHHT--HHHHHHHHHHHHTTT--HHHHHHHHHHHTT----